Protein 6H49 (pdb70)

Solvent-accessible surface area: 8426 Å² total

Radius of gyration: 16.37 Å; Cα contacts (8 Å, |Δi|>4): 142; chains: 1; bounding box: 44×31×37 Å

Sequence (146 aa):
AELPTHYGTIIKTLRKYMKLTQSKLSERTGFSQNTISNHENGNRNIGVNEIEIYGKGLGIPSYILHRISDEFKEKGYSPTLNDFGKFDKMYSYVNKAYYNDGDIYYSSYDLYDETIKLLELLKESKINVNDIDYDYVLKLYKQILS

Foldseek 3Di:
DFDPLCLLCLLVLLCVVLVHQLCQLCVQQVQHSVVNVCSNVVVDTADPVSLCSSCRSSVHHSVVSVVQVVCCVVPVGGPCSVVVVLLVLLLVLLVCCCVPPPVCVVQPDDSSVLSVVLVVVCVVVVHDSVPDDNVVSVVVSVVVSD

B-factor: mean 17.07, std 13.21, range [6.42, 193.62]

Organism: Staphylococcus aureus (NCBI:txid1280)

Nearest PDB structures (foldseek):
  6h4c-assembly1_D  TM=9.383E-01  e=3.767E-19  Staphylococcus aureus
  7pwx-assembly1_GGG  TM=8.550E-01  e=1.767E-13  Staphylococcus aureus
  8p8o-assembly1_K  TM=9.519E-01  e=1.242E-09  Staphylococcus aureus
  4ia8-assembly1_B  TM=9.314E-01  e=3.604E-03  Enterobacter sp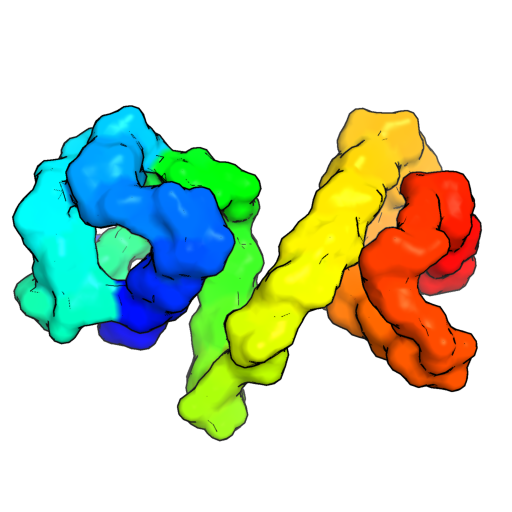. RFL1396
  3f52-assembly1_A  TM=8.931E-01  e=4.092E-02  Corynebacterium glutamicum

InterPro domains:
  IPR001387 Cro/C1-type, helix-turn-helix domain [PF01381] (18-68)
  IPR001387 Cro/C1-type, helix-turn-helix domain [PS50943] (18-71)
  IPR001387 Cro/C1-type, helix-turn-helix domain [SM00530] (17-72)
  IPR001387 Cro/C1-type, helix-turn-helix domain [cd00093] (15-68)
  IPR010982 Lambda repressor-like, DNA-binding domain superfamily [G3DSA:1.10.260.40] (8-82)
  IPR010982 Lambda repressor-like, DNA-binding domain superfamily [SSF47413] (7-72)

Structure (mmCIF, N/CA/C/O backbone):
data_6H49
#
_entry.id   6H49
#
_cell.length_a   132.538
_cell.length_b   34.553
_cell.length_c   36.990
_cell.angle_alpha   90.00
_cell.angle_beta   95.96
_cell.angle_gamma   90.00
#
_symmetry.space_group_name_H-M   'C 1 2 1'
#
loop_
_entity.id
_entity.type
_entity.pdbx_description
1 polymer Orf20
2 non-polymer 'SULFATE ION'
3 water water
#
loop_
_atom_site.group_PDB
_atom_site.id
_atom_site.type_symbol
_atom_site.label_atom_id
_atom_site.label_alt_id
_atom_site.label_comp_id
_atom_site.label_asym_id
_atom_site.label_entity_id
_atom_site.label_seq_id
_atom_site.pdbx_PDB_ins_code
_atom_site.Cartn_x
_atom_site.Cartn_y
_atom_site.Cartn_z
_atom_site.occupancy
_atom_site.B_iso_or_equiv
_atom_site.auth_seq_id
_atom_site.auth_comp_id
_atom_site.auth_asym_id
_atom_site.auth_atom_id
_atom_site.pdbx_PDB_model_num
ATOM 1 C C . MET A 1 8 ? 34.665 -33.763 106.063 1.00 33.57 7 MET A C 1
ATOM 2 O O . MET A 1 8 ? 34.977 -33.442 104.911 1.00 38.26 7 MET A O 1
ATOM 3 N N . ALA A 1 9 ? 33.514 -34.365 106.333 1.00 78.95 8 ALA A N 1
ATOM 4 C CA . ALA A 1 9 ? 32.814 -35.160 105.317 1.00 29.15 8 ALA A CA 1
ATOM 5 C C . ALA A 1 9 ? 31.970 -34.280 104.376 1.00 39.67 8 ALA A C 1
ATOM 6 O O . ALA A 1 9 ? 31.715 -33.130 104.703 1.00 50.54 8 ALA A O 1
ATOM 8 N N . GLU A 1 10 ? 31.589 -34.836 103.215 1.00 30.30 9 GLU A N 1
ATOM 9 C CA . GLU A 1 10 ? 30.701 -34.201 102.210 1.00 29.39 9 GLU A CA 1
ATOM 10 C C . GLU A 1 10 ? 29.280 -34.831 102.136 1.00 26.45 9 GLU A C 1
ATOM 11 O O . GLU A 1 10 ? 29.102 -36.028 102.330 1.00 25.47 9 GLU A O 1
ATOM 17 N N . LEU A 1 11 ? 28.281 -34.014 101.822 1.00 27.53 10 LEU A N 1
ATOM 18 C CA . LEU A 1 11 ? 26.877 -34.459 101.668 1.00 19.29 10 LEU A CA 1
ATOM 19 C C . LEU A 1 11 ? 26.422 -34.748 100.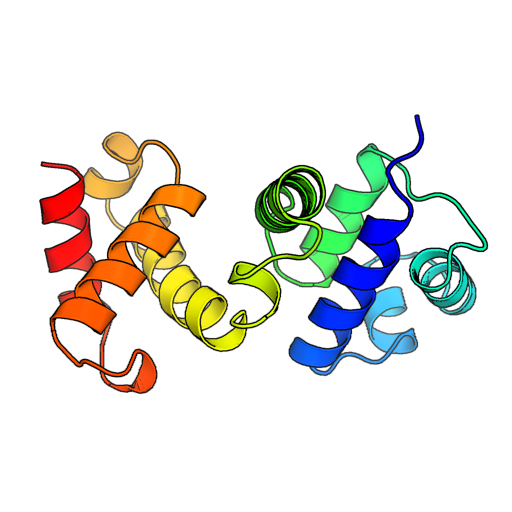183 1.00 14.70 10 LEU A C 1
ATOM 20 O O . LEU A 1 11 ? 27.067 -34.303 99.223 1.00 20.96 10 LEU A O 1
ATOM 25 N N . PRO A 1 12 ? 25.290 -35.445 99.977 1.00 21.62 11 PRO A N 1
ATOM 26 C CA . PRO A 1 12 ? 24.772 -35.469 98.577 1.00 14.55 11 PRO A CA 1
ATOM 27 C C . PRO A 1 12 ? 24.665 -34.032 97.934 1.00 21.38 11 PRO A C 1
ATOM 28 O O . PRO A 1 12 ? 24.392 -33.017 98.588 1.00 12.86 11 PRO A O 1
ATOM 32 N N . THR A 1 13 ? 24.925 -33.959 96.625 1.00 16.75 12 THR A N 1
ATOM 33 C CA . THR A 1 13 ? 24.751 -32.724 95.862 1.00 14.63 12 THR A CA 1
ATOM 34 C C . THR A 1 13 ? 23.406 -32.198 95.962 1.00 10.47 12 THR A C 1
ATOM 35 O O . THR A 1 13 ? 23.198 -30.964 95.846 1.00 10.51 12 THR A O 1
ATOM 39 N N . HIS A 1 14 ? 22.407 -33.064 96.179 1.00 13.99 13 HIS A N 1
ATOM 40 C CA . HIS A 1 14 ? 21.078 -32.555 96.272 1.00 11.18 13 HIS A CA 1
ATOM 41 C C . HIS A 1 14 ? 20.843 -31.615 97.428 1.00 8.57 13 HIS A C 1
ATOM 42 O O . HIS A 1 14 ? 19.864 -30.919 97.400 1.00 8.00 13 HIS A O 1
ATOM 49 N N . TYR A 1 15 ? 21.683 -31.558 98.455 1.00 7.64 14 TYR A N 1
ATOM 50 C CA . TYR A 1 15 ? 21.512 -30.475 99.404 1.00 7.25 14 TYR A CA 1
ATOM 51 C C . TYR A 1 15 ? 21.599 -29.115 98.748 1.00 8.16 14 TYR A C 1
ATOM 52 O O . TYR A 1 15 ? 20.965 -28.171 99.183 1.00 6.50 14 TYR A O 1
ATOM 61 N N . GLY A 1 16 ? 22.426 -28.974 97.711 1.00 7.27 15 GLY A N 1
ATOM 62 C CA . GLY A 1 16 ? 22.469 -27.672 96.967 1.00 7.80 15 GLY A CA 1
ATOM 63 C C . GLY A 1 16 ? 21.177 -27.258 96.337 1.00 6.79 15 GLY A C 1
ATOM 64 O O . GLY A 1 16 ? 20.793 -26.090 96.403 1.00 7.31 15 GLY A O 1
ATOM 65 N N . THR A 1 17 ? 20.476 -28.222 95.776 1.00 7.75 16 THR A N 1
ATOM 66 C CA . THR A 1 17 ? 19.154 -27.963 95.236 1.00 10.25 16 THR A CA 1
ATOM 67 C C . THR A 1 17 ? 18.136 -27.642 96.258 1.00 7.45 16 THR A C 1
ATOM 68 O O . THR A 1 17 ? 17.271 -26.796 96.095 1.00 8.86 16 THR A O 1
ATOM 72 N N . ILE A 1 18 ? 18.189 -28.347 97.376 1.00 6.69 17 ILE A N 1
ATOM 73 C CA . ILE A 1 18 ? 17.307 -28.030 98.481 1.00 6.83 17 ILE A CA 1
ATOM 74 C C . ILE A 1 18 ? 17.522 -26.624 98.964 1.00 8.14 17 ILE A C 1
ATOM 75 O O . ILE A 1 18 ? 16.565 -25.848 99.130 1.00 6.85 17 ILE A O 1
ATOM 80 N N . ILE A 1 19 ? 18.778 -26.226 99.150 1.00 7.27 18 ILE A N 1
ATOM 81 C CA . ILE A 1 19 ? 19.062 -24.870 99.588 1.00 6.95 18 ILE A CA 1
ATOM 82 C C . ILE A 1 19 ? 18.583 -23.869 98.538 1.00 7.60 18 ILE A C 1
ATOM 83 O O . ILE A 1 19 ? 18.000 -22.879 98.874 1.00 9.03 18 ILE A O 1
ATOM 88 N N . LYS A 1 20 ? 18.812 -24.135 97.257 1.00 6.93 19 LYS A N 1
ATOM 89 C CA . LYS A 1 20 ? 18.383 -23.180 96.234 1.00 9.40 19 LYS A CA 1
ATOM 90 C C . LYS A 1 20 ? 16.885 -23.015 96.237 1.00 10.42 19 LYS A C 1
ATOM 91 O O . LYS A 1 20 ? 16.340 -21.887 96.189 1.00 10.64 19 LYS A O 1
ATOM 97 N N . THR A 1 21 ? 16.168 -24.134 96.308 1.00 9.19 20 THR A N 1
ATOM 98 C CA . THR A 1 21 ? 14.704 -24.073 96.420 1.00 7.71 20 THR A CA 1
ATOM 99 C C . THR A 1 21 ? 14.190 -23.304 97.661 1.00 8.14 20 THR A C 1
ATOM 100 O O . THR A 1 21 ? 13.303 -22.440 97.547 1.00 9.74 20 THR A O 1
ATOM 104 N N . LEU A 1 22 ? 14.786 -23.566 98.814 1.00 6.96 21 LEU A N 1
ATOM 105 C CA . LEU A 1 22 ? 14.408 -22.886 100.047 1.00 6.92 21 LEU A CA 1
ATOM 106 C C . LEU A 1 22 ? 14.800 -21.440 100.035 1.00 8.90 21 LEU A C 1
ATOM 107 O O . LEU A 1 22 ? 14.069 -20.620 100.537 1.00 9.63 21 LEU A O 1
ATOM 112 N N . ARG A 1 23 ? 15.992 -21.109 99.512 1.00 7.69 22 ARG A N 1
ATOM 113 C CA . ARG A 1 23 ? 16.427 -19.726 99.398 1.00 8.09 22 ARG A CA 1
ATOM 114 C C . ARG A 1 23 ? 15.405 -18.896 98.591 1.00 8.17 22 ARG A C 1
ATOM 115 O O . ARG A 1 23 ? 15.012 -17.787 99.007 1.00 8.86 22 ARG A O 1
ATOM 123 N N . LYS A 1 24 ? 14.990 -19.424 97.462 1.00 8.29 23 LYS A N 1
ATOM 124 C CA . LYS A 1 24 ? 13.997 -18.775 96.657 1.00 14.95 23 LYS A CA 1
ATOM 125 C C . LYS A 1 24 ? 12.635 -18.610 97.316 1.00 13.30 23 LYS A C 1
ATOM 126 O O . LYS A 1 24 ? 12.015 -17.531 97.207 1.00 13.13 23 LYS A O 1
ATOM 132 N N . TYR A 1 25 ? 12.220 -19.628 98.066 1.00 13.32 24 TYR A N 1
ATOM 133 C CA . TYR A 1 25 ? 10.971 -19.617 98.820 1.00 12.41 24 TYR A CA 1
ATOM 134 C C . TYR A 1 25 ? 11.001 -18.500 99.872 1.00 11.49 24 TYR A C 1
ATOM 135 O O . TYR A 1 25 ? 10.044 -17.762 100.011 1.00 14.22 24 TYR A O 1
ATOM 144 N N . MET A 1 26 ? 12.131 -18.359 100.532 1.00 9.90 25 MET A N 1
ATOM 145 C CA . MET A 1 26 ? 12.425 -17.296 101.504 1.00 12.76 25 MET A CA 1
ATOM 146 C C . MET A 1 26 ? 12.645 -15.874 100.926 1.00 9.31 25 MET A C 1
ATOM 147 O O . MET A 1 26 ? 12.772 -14.893 101.698 1.00 11.88 25 MET A O 1
ATOM 152 N N . LYS A 1 27 ? 12.611 -15.759 99.599 1.00 9.88 26 LYS A N 1
ATOM 153 C CA . LYS A 1 27 ? 12.828 -14.532 98.811 1.00 11.88 26 LYS A CA 1
ATOM 154 C C . LYS A 1 27 ? 14.167 -13.881 99.119 1.00 13.62 26 LYS A C 1
ATOM 155 O O . LYS A 1 27 ? 14.252 -12.650 99.323 1.00 10.36 26 LYS A O 1
ATOM 161 N N . LEU A 1 28 ? 15.196 -14.722 99.221 1.00 8.62 27 LEU A N 1
ATOM 162 C CA . LEU A 1 28 ? 16.528 -14.255 99.460 1.00 8.24 27 LEU A CA 1
ATOM 163 C C . LEU A 1 28 ? 17.357 -14.369 98.189 1.00 8.23 27 LEU A C 1
ATOM 164 O O . LEU A 1 28 ? 17.334 -15.415 97.555 1.00 9.55 27 LEU A O 1
ATOM 169 N N . THR A 1 29 ? 18.113 -13.331 97.881 1.00 8.53 28 THR A N 1
ATOM 170 C CA . THR A 1 29 ? 19.129 -13.437 96.856 1.00 8.51 28 THR A CA 1
ATOM 171 C C . THR A 1 29 ? 20.329 -14.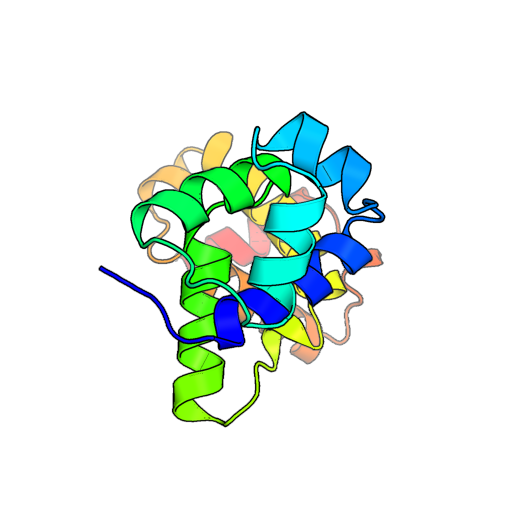218 97.398 1.00 8.07 28 THR A C 1
ATOM 172 O O . THR A 1 29 ? 20.466 -14.409 98.610 1.00 7.88 28 THR A O 1
ATOM 176 N N . GLN A 1 30 ? 21.211 -14.656 96.490 1.00 7.99 29 GLN A N 1
ATOM 177 C CA . GLN A 1 30 ? 22.492 -15.237 96.963 1.00 7.72 29 GLN A CA 1
ATOM 178 C C . GLN A 1 30 ? 23.292 -14.247 97.805 1.00 7.92 29 GLN A C 1
ATOM 179 O O . GLN A 1 30 ? 23.909 -14.654 98.770 1.00 7.77 29 GLN A O 1
ATOM 185 N N . SER A 1 31 ? 23.277 -12.965 97.471 1.00 8.36 30 SER A N 1
ATOM 186 C CA . SER A 1 31 ? 23.990 -11.944 98.235 1.00 8.80 30 SER A CA 1
ATOM 187 C C . SER A 1 31 ? 23.421 -11.828 99.648 1.00 11.41 30 SER A C 1
ATOM 188 O O . SER A 1 31 ? 24.152 -11.688 100.597 1.00 8.72 30 SER A O 1
ATOM 191 N N . LYS A 1 32 ? 22.106 -11.896 99.765 1.00 8.63 31 LYS A N 1
ATOM 192 C CA . LYS A 1 32 ? 21.471 -11.812 101.089 1.00 8.66 31 LYS A CA 1
ATOM 193 C C . LYS A 1 32 ? 21.752 -13.043 101.896 1.00 8.19 31 LYS A C 1
ATOM 194 O O . LYS A 1 32 ? 22.082 -12.921 103.104 1.00 8.27 31 LYS A O 1
ATOM 200 N N . LEU A 1 33 ? 21.733 -14.223 101.275 1.00 7.79 32 LEU A N 1
ATOM 201 C CA . LEU A 1 33 ? 22.045 -15.418 102.007 1.00 7.44 32 LEU A CA 1
ATOM 202 C C . LEU A 1 33 ? 23.523 -15.400 102.458 1.00 7.53 32 LEU A C 1
ATOM 203 O O . LEU A 1 33 ? 23.854 -15.918 103.490 1.00 7.47 32 LEU A O 1
ATOM 208 N N . SER A 1 34 ? 24.409 -14.817 101.665 1.00 7.73 33 SER A N 1
ATOM 209 C CA . SER A 1 34 ? 25.808 -14.650 102.050 1.00 7.92 33 SER A CA 1
ATOM 210 C C . SER A 1 34 ? 25.900 -13.781 103.326 1.00 8.28 33 SER A C 1
ATOM 211 O O . SER A 1 34 ? 26.626 -14.108 104.247 1.00 8.37 33 SER A O 1
ATOM 214 N N . GLU A 1 35 ? 25.183 -12.652 103.311 1.00 8.56 34 GLU A N 1
ATOM 215 C CA . GLU A 1 35 ? 25.165 -11.707 104.461 1.00 9.20 34 GLU A CA 1
ATOM 216 C C . GLU A 1 35 ? 24.309 -12.288 105.594 1.00 8.82 34 GLU A C 1
ATOM 217 O O . GLU A 1 35 ? 23.875 -11.508 106.466 1.00 10.83 34 GLU A O 1
ATOM 219 N N . ARG A 1 36 ? 24.081 -13.605 105.574 1.00 8.36 35 ARG A N 1
ATOM 220 C CA . ARG A 1 36 ? 23.273 -14.294 106.614 1.00 8.23 35 ARG A CA 1
ATOM 221 C C . ARG A 1 36 ? 23.979 -15.599 106.997 1.00 10.27 35 ARG A C 1
ATOM 222 O O . ARG A 1 36 ? 23.541 -16.244 107.970 1.00 10.30 35 ARG A O 1
ATOM 230 N N . THR A 1 37 ? 25.030 -15.965 106.255 1.00 7.87 36 THR A N 1
ATOM 231 C CA . THR A 1 37 ? 25.779 -17.211 106.551 1.00 7.75 36 THR A CA 1
ATOM 232 C C . THR A 1 37 ? 27.296 -16.989 106.686 1.00 8.12 36 THR A C 1
ATOM 233 O O . THR A 1 37 ? 27.918 -17.713 107.436 1.00 8.25 36 THR A O 1
ATOM 237 N N . GLY A 1 38 ? 27.815 -16.009 105.974 1.00 8.33 37 GLY A N 1
ATOM 238 C CA . GLY A 1 38 ? 29.260 -15.767 105.905 1.00 8.71 37 GLY A CA 1
ATOM 239 C C . GLY A 1 38 ? 29.908 -16.532 104.731 1.00 8.53 37 GLY A C 1
ATOM 240 O O . GLY A 1 38 ? 31.110 -16.365 104.482 1.00 8.85 37 GLY A O 1
ATOM 241 N N . PHE A 1 39 ? 29.173 -17.378 104.027 1.00 8.10 38 PHE A N 1
ATOM 242 C CA . PHE A 1 39 ? 29.687 -17.963 102.776 1.00 7.99 38 PHE A CA 1
ATOM 243 C C . PHE A 1 39 ? 29.707 -16.844 101.730 1.00 8.08 38 PHE A C 1
ATOM 244 O O . PHE A 1 39 ? 28.774 -16.056 101.668 1.00 8.03 38 PHE A O 1
ATOM 252 N N . SER A 1 40 ? 30.735 -16.776 100.893 1.00 8.27 39 SER A N 1
ATOM 253 C CA . SER A 1 40 ? 30.765 -15.780 99.877 1.00 8.40 39 SER A CA 1
ATOM 254 C C . SER A 1 40 ? 29.577 -16.036 98.900 1.00 8.07 39 SER A C 1
ATOM 255 O O . SER A 1 40 ? 29.135 -17.176 98.781 1.00 7.79 39 SER A O 1
ATOM 258 N N . GLN A 1 41 ? 29.138 -14.986 98.199 1.00 8.21 40 GLN A N 1
ATOM 259 C CA . GLN A 1 41 ? 28.051 -15.131 97.228 1.00 8.04 40 GLN A CA 1
ATOM 260 C C . GLN A 1 41 ? 28.411 -16.199 96.158 1.00 7.92 40 GLN A C 1
ATOM 261 O O . GLN A 1 41 ? 27.626 -17.065 95.816 1.00 7.69 40 GLN A O 1
ATOM 267 N N . ASN A 1 42 ? 29.649 -16.187 95.707 1.00 8.13 41 ASN A N 1
ATOM 268 C CA . ASN A 1 42 ? 30.098 -17.154 94.741 1.00 8.12 41 ASN A CA 1
ATOM 269 C C . ASN A 1 42 ? 30.110 -18.582 95.289 1.00 7.91 41 ASN A C 1
ATOM 270 O O . ASN A 1 42 ? 29.757 -19.572 94.551 1.00 7.82 41 ASN A O 1
ATOM 275 N N . THR A 1 43 ? 30.453 -18.733 96.569 1.00 7.89 42 THR A N 1
ATOM 276 C CA . THR A 1 43 ? 30.425 -20.028 97.175 1.00 7.76 42 THR A CA 1
ATOM 277 C C . THR A 1 43 ? 28.965 -20.573 97.266 1.00 7.43 42 THR A C 1
ATOM 278 O O . THR A 1 43 ? 28.721 -21.756 96.998 1.00 7.36 42 THR A O 1
ATOM 282 N N . ILE A 1 44 ? 28.043 -19.706 97.642 1.00 7.31 43 ILE A N 1
ATOM 283 C CA . ILE A 1 44 ? 26.635 -20.127 97.633 1.00 7.44 43 ILE A CA 1
ATOM 284 C C . ILE A 1 44 ? 26.217 -20.665 96.227 1.00 7.08 43 ILE A C 1
ATOM 285 O O . ILE A 1 44 ? 25.568 -21.719 96.088 1.00 6.97 43 ILE A O 1
ATOM 290 N N . SER A 1 45 ? 26.632 -19.961 95.199 1.00 7.29 44 SER A N 1
ATOM 291 C CA . SER A 1 45 ? 26.326 -20.399 93.837 1.00 7.40 44 SER A CA 1
ATOM 292 C C . SER A 1 45 ? 26.946 -21.757 93.558 1.00 7.61 44 SER A C 1
ATOM 293 O O . SER A 1 45 ? 26.333 -22.684 92.950 1.00 7.76 44 SER A O 1
ATOM 296 N N . ASN A 1 46 ? 28.205 -21.894 93.957 1.00 7.56 45 ASN A N 1
ATOM 297 C CA . ASN A 1 46 ? 28.893 -23.166 93.754 1.00 7.72 45 ASN A CA 1
ATOM 298 C C . ASN A 1 46 ? 28.284 -24.316 94.570 1.00 7.57 45 ASN A C 1
ATOM 299 O O . ASN A 1 46 ? 28.199 -25.435 94.069 1.00 7.72 45 ASN A O 1
ATOM 304 N N . HIS A 1 47 ? 27.821 -24.057 95.786 1.00 7.33 46 HIS A N 1
ATOM 305 C CA . HIS A 1 47 ? 27.125 -25.087 96.535 1.00 7.21 46 HIS A CA 1
ATOM 306 C C . HIS A 1 47 ? 25.821 -25.4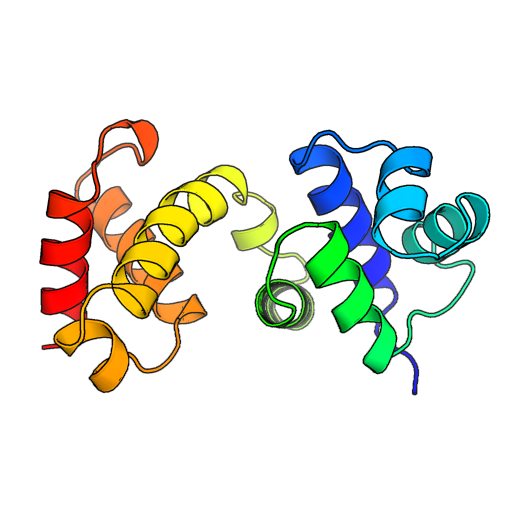89 95.858 1.00 7.19 46 HIS A C 1
ATOM 307 O O . HIS A 1 47 ? 25.507 -26.681 95.769 1.00 8.10 46 HIS A O 1
ATOM 314 N N . GLU A 1 48 ? 25.084 -24.508 95.399 1.00 7.02 47 GLU A N 1
ATOM 315 C CA . GLU A 1 48 ? 23.784 -24.789 94.825 1.00 7.68 47 GLU A CA 1
ATOM 316 C C . GLU A 1 48 ? 23.947 -25.613 93.577 1.00 12.83 47 GLU A C 1
ATOM 317 O O . GLU A 1 48 ? 23.091 -26.488 93.340 1.00 9.77 47 GLU A O 1
ATOM 323 N N . ASN A 1 49 ? 24.981 -25.325 92.781 1.00 9.87 48 ASN A N 1
ATOM 324 C CA . ASN A 1 49 ? 25.199 -25.992 91.475 1.00 10.30 48 ASN A CA 1
ATOM 325 C C . ASN A 1 49 ? 25.958 -27.293 91.525 1.00 14.52 48 ASN A C 1
ATOM 326 O O . ASN A 1 49 ? 26.104 -28.000 90.513 1.00 16.20 48 ASN A O 1
ATOM 331 N N . GLY A 1 50 ? 26.504 -27.597 92.662 1.00 9.95 49 GLY A N 1
ATOM 332 C CA . GLY A 1 50 ? 27.324 -28.751 92.809 1.00 12.85 49 GLY A CA 1
ATOM 333 C C . GLY A 1 50 ? 28.782 -28.609 92.399 1.00 15.10 49 GLY A C 1
ATOM 334 O O . GLY A 1 50 ? 29.475 -29.616 92.357 1.00 19.46 49 GLY A O 1
ATOM 335 N N . ASN A 1 51 ? 29.267 -27.384 92.182 1.00 10.55 50 ASN A N 1
ATOM 336 C CA . ASN A 1 51 ? 30.686 -27.158 91.914 1.00 13.01 50 ASN A CA 1
ATOM 337 C C . ASN A 1 51 ? 31.554 -27.331 93.172 1.00 17.27 50 ASN A C 1
ATOM 338 O O . ASN A 1 51 ? 32.756 -27.604 93.059 1.00 15.38 50 ASN A O 1
ATOM 343 N N . ARG A 1 52 ? 30.966 -27.131 94.368 1.00 12.70 51 ARG A N 1
ATOM 344 C CA . ARG A 1 52 ? 31.674 -27.373 95.614 1.00 12.75 51 ARG A CA 1
ATOM 345 C C . ARG A 1 52 ? 30.791 -28.183 96.531 1.00 13.46 51 ARG A C 1
ATOM 346 O O . ARG A 1 52 ? 29.566 -28.083 96.482 1.00 9.63 51 ARG A O 1
ATOM 354 N N . ASN A 1 53 ? 31.420 -29.001 97.338 1.00 16.22 52 ASN A N 1
ATOM 355 C CA . ASN A 1 53 ? 30.681 -29.899 98.265 1.00 19.53 52 ASN A CA 1
ATOM 356 C C . ASN A 1 53 ? 30.220 -29.129 99.484 1.00 12.85 52 ASN A C 1
ATOM 357 O O . ASN A 1 53 ? 30.891 -28.186 99.935 1.00 11.71 52 ASN A O 1
ATOM 362 N N . ILE A 1 54 ? 29.108 -29.555 100.067 1.00 18.35 53 ILE A N 1
ATOM 363 C CA . ILE A 1 54 ? 28.636 -28.927 101.294 1.00 13.17 53 ILE A CA 1
ATOM 364 C C . ILE A 1 54 ? 29.019 -29.829 102.443 1.00 21.51 53 ILE A C 1
ATOM 365 O O . ILE A 1 54 ? 28.802 -31.023 102.370 1.00 19.01 53 ILE A O 1
ATOM 370 N N . GLY A 1 55 ? 29.687 -29.203 103.392 1.00 24.40 54 GLY A N 1
ATOM 371 C CA . GLY A 1 55 ? 30.037 -29.774 104.650 1.00 57.52 54 GLY A CA 1
ATOM 372 C C . GLY A 1 55 ? 28.888 -30.204 105.544 1.00 20.37 54 GLY A C 1
ATOM 373 O O . GLY A 1 55 ? 27.790 -29.613 105.686 1.00 16.72 54 GLY A O 1
ATOM 374 N N . VAL A 1 56 ? 29.160 -31.297 106.197 1.00 40.81 55 VAL A N 1
ATOM 375 C CA . VAL A 1 56 ? 28.267 -31.772 107.203 1.00 20.94 55 VAL A CA 1
ATOM 376 C C . VAL A 1 56 ? 27.919 -30.615 108.192 1.00 26.16 55 VAL A C 1
ATOM 377 O O . VAL A 1 56 ? 26.754 -30.323 108.471 1.00 22.79 55 VAL A O 1
ATOM 381 N N . ASN A 1 57 ? 28.958 -29.914 108.668 1.00 25.19 56 ASN A N 1
ATOM 382 C CA . ASN A 1 57 ? 28.745 -28.832 109.657 1.00 31.75 56 ASN A CA 1
ATOM 383 C C . ASN A 1 57 ? 28.305 -27.514 109.015 1.00 26.21 56 ASN A C 1
ATOM 384 O O . ASN A 1 57 ? 27.789 -26.615 109.699 1.00 35.43 56 ASN A O 1
ATOM 389 N N . GLU A 1 58 ? 28.376 -27.418 107.686 1.00 15.90 57 GLU A N 1
ATOM 390 C CA . GLU A 1 58 ? 27.901 -26.263 106.968 1.00 18.72 57 GLU A CA 1
ATOM 391 C C . GLU A 1 58 ? 26.381 -26.153 106.779 1.00 21.85 57 GLU A C 1
ATOM 392 O O . GLU A 1 58 ? 25.847 -25.069 106.612 1.00 13.49 57 GLU A O 1
ATOM 398 N N . ILE A 1 59 ? 25.668 -27.269 106.782 1.00 11.02 58 ILE A N 1
ATOM 399 C CA . ILE A 1 59 ? 24.272 -27.189 106.699 1.00 12.10 58 ILE A CA 1
ATOM 400 C C . ILE A 1 59 ? 23.704 -26.439 107.892 1.00 8.73 58 ILE A C 1
ATOM 401 O O . ILE A 1 59 ? 22.656 -25.820 107.770 1.00 11.81 58 ILE A O 1
ATOM 406 N N . GLU A 1 60 ? 24.385 -26.506 109.039 1.00 13.26 59 GLU A N 1
ATOM 407 C CA . GLU A 1 60 ? 23.875 -25.815 110.247 1.00 17.75 59 GLU A CA 1
ATOM 408 C C . GLU A 1 60 ? 23.843 -24.294 109.960 1.00 10.76 59 GLU A C 1
ATOM 409 O O . GLU A 1 60 ? 22.968 -23.556 110.388 1.00 10.78 59 GLU A O 1
ATOM 415 N N . ILE A 1 61 ? 24.898 -23.838 109.318 1.00 9.14 60 ILE A N 1
ATOM 416 C CA . ILE A 1 61 ? 25.056 -22.427 108.943 1.00 8.11 60 ILE A CA 1
ATOM 417 C C . ILE A 1 61 ? 24.018 -22.006 107.942 1.00 7.34 60 ILE A C 1
ATOM 418 O O . ILE A 1 61 ? 23.368 -20.948 108.074 1.00 6.95 60 ILE A O 1
ATOM 423 N N . TYR A 1 62 ? 23.776 -22.838 106.907 1.00 6.71 61 TYR A N 1
ATOM 424 C CA . TYR A 1 62 ? 22.665 -22.580 106.022 1.00 6.48 61 TYR A CA 1
ATOM 425 C C . TYR A 1 62 ? 21.315 -22.535 106.708 1.00 9.28 61 TYR A C 1
ATOM 42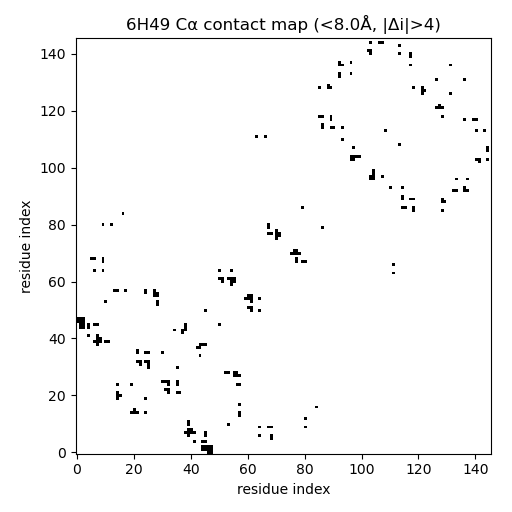6 O O . TYR A 1 62 ? 20.509 -21.699 106.383 1.00 7.48 61 TYR A O 1
ATOM 435 N N . GLY A 1 63 ? 21.039 -23.470 107.625 1.00 8.37 62 GLY A N 1
ATOM 436 C CA . GLY A 1 63 ? 19.744 -23.478 108.302 1.00 11.16 62 GLY A CA 1
ATOM 437 C C . GLY A 1 63 ? 19.497 -22.184 109.011 1.00 11.09 62 GLY A C 1
ATOM 438 O O . GLY A 1 63 ? 18.437 -21.609 108.838 1.00 11.60 62 GLY A O 1
ATOM 439 N N . LYS A 1 64 ? 20.493 -21.698 109.756 1.00 9.86 63 LYS A N 1
ATOM 440 C CA . LYS A 1 64 ? 20.357 -20.418 110.466 1.00 11.28 63 LYS A CA 1
ATOM 441 C C . LYS A 1 64 ? 20.122 -19.257 109.513 1.00 11.75 63 LYS A C 1
ATOM 442 O O . LYS A 1 64 ? 19.230 -18.403 109.737 1.00 12.52 63 LYS A O 1
ATOM 448 N N . GLY A 1 65 ? 20.848 -19.266 108.390 1.00 11.41 64 GLY A N 1
ATOM 449 C CA . GLY A 1 65 ? 20.663 -18.258 107.386 1.00 9.35 64 GLY A CA 1
ATOM 450 C C . GLY A 1 65 ? 19.312 -18.251 106.724 1.00 13.77 64 GLY A C 1
ATOM 451 O O . GLY A 1 65 ? 18.813 -17.214 106.293 1.00 14.39 64 GLY A O 1
ATOM 452 N N . LEU A 1 66 ? 18.720 -19.436 106.589 1.00 9.44 65 LEU A N 1
ATOM 453 C CA . LEU A 1 66 ? 17.392 -19.539 105.994 1.00 12.00 65 LEU A CA 1
ATOM 454 C C . LEU A 1 66 ? 16.311 -19.420 107.034 1.00 20.01 65 LEU A C 1
ATOM 455 O O . LEU A 1 66 ? 15.112 -19.419 106.700 1.00 21.01 65 LEU A O 1
ATOM 460 N N . GLY A 1 67 ? 16.702 -19.424 108.301 1.00 13.18 66 GLY A N 1
ATOM 461 C CA . GLY A 1 67 ? 15.710 -19.285 109.386 1.00 16.78 66 GLY A CA 1
ATOM 462 C C . GLY A 1 67 ? 14.967 -20.593 109.678 1.00 25.69 66 GLY A C 1
ATOM 463 O O . GLY A 1 67 ? 13.846 -20.584 110.132 1.00 21.59 66 GLY A O 1
ATOM 464 N N . ILE A 1 68 ? 15.644 -21.714 109.465 1.00 15.87 67 ILE A N 1
ATOM 465 C CA . ILE A 1 68 ? 15.096 -23.084 109.425 1.00 31.11 67 ILE A CA 1
ATOM 466 C C . ILE A 1 68 ? 16.032 -23.940 110.298 1.00 28.24 67 ILE A C 1
ATOM 467 O O . ILE A 1 68 ? 17.248 -23.757 110.243 1.00 19.23 67 ILE A O 1
ATOM 472 N N . PRO A 1 69 ? 15.498 -24.833 111.154 1.00 18.77 68 PRO A N 1
ATOM 473 C CA . PRO A 1 69 ? 16.448 -25.741 111.825 1.00 13.79 68 PRO A CA 1
ATOM 474 C C . PRO A 1 69 ? 17.000 -26.738 110.857 1.00 8.64 68 PRO A C 1
ATOM 475 O O . PRO A 1 69 ? 16.293 -27.155 109.912 1.00 10.96 68 PRO A O 1
ATOM 479 N N . SER A 1 70 ? 18.249 -27.138 111.058 1.00 8.26 69 SER A N 1
ATOM 480 C CA . SER A 1 70 ? 18.868 -28.026 110.058 1.00 13.09 69 SER A CA 1
ATOM 481 C C . SER A 1 70 ? 18.175 -29.328 109.846 1.00 10.03 69 SER A C 1
ATOM 482 O O . SER A 1 70 ? 18.282 -29.924 108.769 1.00 6.97 69 SER A O 1
ATOM 485 N N . TYR A 1 71 ? 17.471 -29.858 110.841 1.00 7.74 70 TYR A N 1
ATOM 486 C CA . TYR A 1 71 ? 16.787 -31.121 110.601 1.00 6.52 70 TYR A CA 1
ATOM 487 C C . TYR A 1 71 ? 15.811 -31.156 109.426 1.00 7.36 70 TYR A C 1
ATOM 488 O O . TYR A 1 71 ? 15.609 -32.200 108.813 1.00 9.20 70 TYR A O 1
ATOM 497 N N . ILE A 1 72 ? 15.222 -30.026 109.120 1.00 7.51 71 ILE A N 1
ATOM 498 C CA . ILE A 1 72 ? 14.239 -29.920 108.062 1.00 7.55 71 ILE A CA 1
ATOM 499 C C . ILE A 1 72 ? 14.977 -30.251 106.745 1.00 6.64 71 ILE A C 1
ATOM 500 O O . ILE A 1 72 ? 14.460 -31.031 105.936 1.00 7.25 71 ILE A O 1
ATOM 505 N N . LEU A 1 73 ? 16.186 -29.715 106.601 1.00 8.47 72 LEU A N 1
ATOM 506 C CA . LEU A 1 73 ? 17.008 -30.042 105.384 1.00 7.52 72 LEU A CA 1
ATOM 507 C C . LEU A 1 73 ? 17.352 -31.501 105.305 1.00 8.28 72 LEU A C 1
ATOM 508 O O . LEU A 1 73 ? 17.276 -32.139 104.259 1.00 6.52 72 LEU A O 1
ATOM 513 N N . HIS A 1 74 ? 17.746 -32.051 106.458 1.00 7.95 73 HIS A N 1
ATOM 514 C CA . HIS A 1 74 ? 18.117 -33.488 106.562 1.00 6.86 73 HIS A CA 1
ATOM 515 C C . HIS A 1 74 ? 16.885 -34.353 106.273 1.00 7.37 73 HIS A C 1
ATOM 516 O O . HIS A 1 74 ? 17.028 -35.367 105.562 1.00 7.94 73 HIS A O 1
ATOM 523 N N . ARG A 1 75 ? 15.726 -33.956 106.810 1.00 7.54 74 ARG A N 1
ATOM 524 C CA . ARG A 1 75 ? 14.459 -34.706 106.596 1.00 7.42 74 ARG A CA 1
ATOM 525 C C . ARG A 1 75 ? 14.110 -34.678 105.104 1.00 7.12 74 ARG A C 1
ATOM 526 O O . ARG A 1 75 ? 13.695 -35.728 104.573 1.00 9.11 74 ARG A O 1
ATOM 534 N N . ILE A 1 76 ? 14.276 -33.516 104.463 1.00 7.33 75 ILE A N 1
ATOM 535 C CA . ILE A 1 76 ? 13.979 -33.364 103.007 1.00 6.82 75 ILE A CA 1
ATOM 536 C C . ILE A 1 76 ? 14.901 -34.305 102.223 1.00 8.07 75 ILE A C 1
ATOM 537 O O . ILE A 1 76 ? 14.401 -35.010 101.324 1.00 7.41 75 ILE A O 1
ATOM 542 N N . SER A 1 77 ? 16.195 -34.306 102.559 1.00 7.08 76 SER A N 1
ATOM 543 C CA . SER A 1 77 ? 17.189 -35.182 101.877 1.00 7.45 76 SER A CA 1
ATOM 544 C C . SER A 1 77 ? 16.827 -36.652 101.938 1.00 7.89 76 SER A C 1
ATOM 545 O O . SER A 1 77 ? 16.983 -37.375 100.951 1.00 8.28 76 SER A O 1
ATOM 548 N N . ASP A 1 78 ? 16.325 -37.122 103.104 1.00 8.00 77 ASP A N 1
ATOM 549 C CA . ASP A 1 78 ? 15.951 -38.490 103.304 1.00 8.85 77 ASP A CA 1
ATOM 550 C C . ASP A 1 78 ? 14.789 -38.873 102.325 1.00 8.57 77 ASP A C 1
ATOM 551 O O . ASP A 1 78 ? 14.7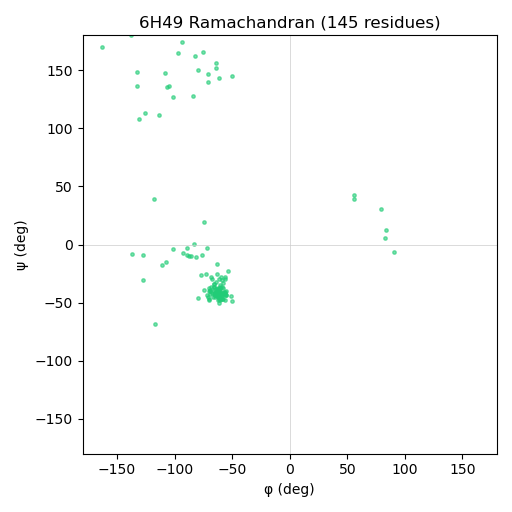83 -39.969 101.767 1.00 9.82 77 ASP A O 1
ATOM 556 N N . GLU A 1 79 ? 13.875 -37.949 102.098 1.00 8.24 78 GLU A N 1
ATOM 557 C CA . GLU A 1 79 ? 12.787 -38.141 101.105 1.00 8.94 78 GLU A CA 1
ATOM 558 C C . GLU A 1 79 ? 13.385 -38.315 99.717 1.00 8.79 78 GLU A C 1
ATOM 559 O O . GLU A 1 79 ? 12.955 -39.181 99.000 1.00 10.41 78 GLU A O 1
ATOM 565 N N . PHE A 1 80 ? 14.307 -37.470 99.302 1.00 8.54 79 PHE A N 1
ATOM 566 C CA . PHE A 1 80 ? 14.958 -37.631 97.983 1.00 8.86 79 PHE A CA 1
ATOM 567 C C . PHE A 1 80 ? 15.588 -38.985 97.863 1.00 9.43 79 PHE A C 1
ATOM 568 O O . PHE A 1 80 ? 15.567 -39.643 96.791 1.00 9.97 79 PHE A O 1
ATOM 576 N N . LYS A 1 81 ? 16.263 -39.412 98.925 1.00 9.40 80 LYS A N 1
ATOM 577 C CA . LYS A 1 81 ? 16.909 -40.704 98.861 1.00 11.03 80 LYS A CA 1
ATOM 578 C C . LYS A 1 81 ? 15.909 -41.870 98.638 1.00 10.74 80 LYS A C 1
ATOM 579 O O . LYS A 1 81 ? 16.201 -42.828 97.915 1.00 13.43 80 LYS A O 1
ATOM 585 N N . GLU A 1 82 ? 14.759 -41.790 99.279 1.00 11.03 81 GLU A N 1
ATOM 586 C CA . GLU A 1 82 ? 13.791 -42.849 99.146 1.00 12.38 81 GLU A CA 1
ATOM 587 C C . GLU A 1 82 ? 12.980 -42.788 97.854 1.00 12.53 81 GLU A C 1
ATOM 588 O O . GLU A 1 82 ? 12.834 -43.813 97.166 1.00 15.86 81 GLU A O 1
ATOM 594 N N . LYS A 1 83 ? 12.499 -41.593 97.524 1.00 10.75 82 LYS A N 1
ATOM 595 C CA . LYS A 1 83 ? 11.491 -41.423 96.450 1.00 11.25 82 LYS A CA 1
ATOM 596 C C . LYS A 1 83 ? 12.019 -40.806 95.195 1.00 11.12 82 LYS A C 1
ATOM 597 O O . LYS A 1 83 ? 11.352 -40.917 94.118 1.00 12.48 82 LYS A O 1
ATOM 603 N N . GLY A 1 84 ? 13.207 -40.195 95.250 1.00 10.73 83 GLY A N 1
ATOM 604 C CA . GLY A 1 84 ? 13.754 -39.477 94.093 1.00 10.75 83 GLY A CA 1
ATOM 605 C C . GLY A 1 84 ? 13.243 -38.048 93.923 1.00 10.26 83 GLY A C 1
ATOM 606 O O . GLY A 1 84 ? 13.489 -37.399 92.887 1.00 11.17 83 GLY A O 1
ATOM 607 N N . TYR A 1 85 ? 12.451 -37.578 94.894 1.00 9.85 84 TYR A N 1
ATOM 608 C CA . TYR A 1 85 ? 12.034 -36.201 95.036 1.00 9.39 84 TYR A CA 1
ATOM 609 C C . TYR A 1 85 ? 11.512 -36.065 96.482 1.00 8.97 84 TYR A C 1
ATOM 610 O O . TYR A 1 85 ? 11.382 -37.083 97.175 1.00 9.11 84 TYR A O 1
ATOM 619 N N . SER A 1 86 ? 11.254 -34.841 96.952 1.00 8.53 85 SER A N 1
ATOM 620 C CA . SER A 1 86 ? 10.654 -34.583 98.264 1.00 8.20 85 SER A CA 1
ATOM 621 C C . SER A 1 86 ? 9.225 -33.965 98.180 1.00 8.99 85 SER A C 1
ATOM 622 O O . SER A 1 86 ? 9.061 -32.812 97.771 1.00 8.23 85 SER A O 1
ATOM 625 N N . PRO A 1 87 ? 8.206 -34.732 98.573 1.00 10.00 86 PRO A N 1
ATOM 626 C CA . PRO A 1 87 ? 6.828 -34.162 98.626 1.00 12.49 86 PRO A CA 1
ATOM 627 C C . PRO A 1 87 ? 6.765 -32.952 99.579 1.00 10.31 86 PRO A C 1
ATOM 628 O O . PRO A 1 87 ? 6.035 -32.009 99.298 1.00 11.02 86 PRO A O 1
ATOM 632 N N . THR A 1 88 ? 7.586 -32.919 100.614 1.00 9.58 87 THR A N 1
ATOM 633 C CA . THR A 1 88 ? 7.589 -31.799 101.571 1.00 8.41 87 THR A CA 1
ATOM 634 C C . THR A 1 88 ? 8.180 -30.560 100.976 1.00 9.55 87 THR A C 1
ATOM 635 O O . THR A 1 88 ? 7.652 -29.466 101.098 1.00 10.36 87 THR A O 1
ATOM 639 N N . LEU A 1 89 ? 9.297 -30.711 100.254 1.00 7.36 88 LEU A N 1
ATOM 640 C CA . LEU A 1 89 ? 9.871 -29.591 99.563 1.00 7.22 88 LEU A CA 1
ATOM 641 C C . LEU A 1 89 ? 8.907 -29.058 98.539 1.00 9.23 88 LEU A C 1
ATOM 642 O O . LEU A 1 89 ? 8.793 -27.837 98.412 1.00 13.00 88 LEU A O 1
ATOM 647 N N . ASN A 1 90 ? 8.251 -29.933 97.791 1.00 9.65 89 ASN A N 1
ATOM 648 C CA . ASN A 1 90 ? 7.325 -29.523 96.720 1.00 10.85 89 ASN A CA 1
ATOM 649 C C . ASN A 1 90 ? 6.131 -28.747 97.265 1.00 17.18 89 ASN A C 1
ATOM 650 O O . ASN A 1 90 ? 5.531 -27.960 96.553 1.00 19.45 89 ASN A O 1
ATOM 655 N N . ASP A 1 91 ? 5.805 -28.987 98.514 1.00 10.63 90 ASP A N 1
ATOM 656 C CA . ASP A 1 91 ? 4.689 -28.298 99.212 1.00 18.42 90 ASP A CA 1
ATOM 657 C C . ASP A 1 91 ? 5.204 -27.491 100.394 1.00 12.87 90 ASP A C 1
ATOM 658 O O . ASP A 1 91 ? 4.594 -27.466 101.481 1.00 11.05 90 ASP A O 1
ATOM 663 N N . PHE A 1 92 ? 6.362 -26.844 100.240 1.00 12.34 91 PHE A N 1
ATOM 664 C CA . PHE A 1 92 ? 6.979 -26.294 101.437 1.00 10.16 91 PHE A CA 1
ATOM 665 C C . PHE A 1 92 ? 6.156 -25.153 102.074 1.00 8.80 91 PHE A C 1
ATOM 666 O O . PHE A 1 92 ? 6.252 -24.925 103.258 1.00 12.61 91 PHE A O 1
ATOM 674 N N . GLY A 1 93 ? 5.485 -24.356 101.257 1.00 9.36 92 GLY A N 1
ATOM 675 C CA . GLY A 1 93 ? 4.662 -23.261 101.760 1.00 13.09 92 GLY A CA 1
ATOM 676 C C . GLY A 1 93 ? 3.693 -23.755 102.860 1.00 13.25 92 GLY A C 1
ATOM 677 O O . GLY A 1 93 ? 3.528 -23.118 103.911 1.00 13.80 92 GLY A O 1
ATOM 678 N N . LYS A 1 94 ? 3.050 -24.889 102.628 1.00 11.93 93 LYS A N 1
ATOM 679 C CA . LYS A 1 94 ? 2.140 -25.463 103.644 1.00 10.95 93 LYS A CA 1
ATOM 680 C C . LYS A 1 94 ? 2.900 -25.979 104.854 1.00 10.10 93 LYS A C 1
ATOM 681 O O . LYS A 1 94 ? 2.476 -25.738 106.009 1.00 9.49 93 LYS A O 1
ATOM 687 N N . PHE A 1 95 ? 4.083 -26.604 104.634 1.00 7.73 94 PHE A N 1
ATOM 688 C CA . PHE A 1 95 ? 4.898 -27.089 105.705 1.00 7.90 94 PHE A CA 1
ATOM 689 C C . PHE A 1 95 ? 5.308 -25.893 106.590 1.00 9.03 94 PHE A C 1
ATOM 690 O O . PHE A 1 95 ? 5.234 -25.944 107.822 1.00 8.62 94 PHE A O 1
ATOM 698 N N . ASP A 1 96 ? 5.830 -24.834 105.951 1.00 7.72 95 ASP A N 1
ATOM 699 C CA . ASP A 1 96 ? 6.327 -23.629 106.658 1.00 8.35 95 ASP A CA 1
ATOM 700 C C . ASP A 1 96 ? 5.256 -22.999 107.495 1.00 11.24 95 ASP A C 1
ATOM 701 O O . ASP A 1 96 ? 5.479 -22.589 108.654 1.00 8.88 95 ASP A O 1
ATOM 706 N N . LYS A 1 97 ? 4.034 -22.933 106.952 1.00 8.99 96 LYS A N 1
ATOM 707 C CA . LYS A 1 97 ? 2.928 -22.275 107.706 1.00 8.68 96 LYS A CA 1
ATOM 708 C C . LYS A 1 97 ? 2.541 -23.123 108.920 1.00 8.77 96 LYS A C 1
ATOM 709 O O . LYS A 1 97 ? 2.391 -22.578 110.018 1.00 9.60 96 LYS A O 1
ATOM 715 N N . MET A 1 98 ? 2.459 -24.446 108.762 1.00 8.06 97 MET A N 1
ATOM 716 C CA . MET A 1 98 ? 2.136 -25.312 109.903 1.00 8.32 97 MET A CA 1
ATOM 717 C C . MET A 1 98 ? 3.282 -25.290 110.932 1.00 7.62 97 MET A C 1
ATOM 718 O O . MET A 1 98 ? 3.016 -25.200 112.129 1.00 7.87 97 MET A O 1
ATOM 723 N N . TYR A 1 99 ? 4.518 -25.325 110.436 1.00 7.35 98 TYR A N 1
ATOM 724 C CA . TYR A 1 99 ? 5.747 -25.333 111.275 1.00 9.81 98 TYR A CA 1
ATOM 725 C C . TYR A 1 99 ? 5.805 -24.129 112.186 1.00 11.01 98 TYR A C 1
ATOM 726 O O . TYR A 1 99 ? 6.232 -24.237 113.333 1.00 7.28 98 TYR A O 1
ATOM 735 N N . SER A 1 100 ? 5.356 -22.981 111.690 1.00 10.85 99 SER A N 1
ATOM 736 C CA . SER A 1 100 ? 5.291 -21.772 112.497 1.00 10.22 99 SER A CA 1
ATOM 737 C C . SER A 1 100 ? 4.476 -21.950 113.770 1.00 11.38 99 SER A C 1
ATOM 738 O O . SER A 1 100 ? 4.930 -21.509 114.850 1.00 9.86 99 SER A O 1
ATOM 741 N N . TYR A 1 101 ? 3.341 -22.630 113.703 1.00 8.67 100 TYR A N 1
ATOM 742 C CA . TYR A 1 101 ? 2.530 -22.954 114.875 1.00 9.17 100 TYR A CA 1
ATOM 743 C C . TYR A 1 101 ? 3.110 -24.067 115.738 1.00 8.64 100 TYR A C 1
ATOM 744 O O . TYR A 1 101 ? 3.044 -23.994 116.979 1.00 8.31 100 TYR A O 1
ATOM 753 N N . VAL A 1 102 ? 3.677 -25.073 115.107 1.00 7.75 101 VAL A N 1
ATOM 754 C CA . VAL A 1 102 ? 4.375 -26.151 115.814 1.00 8.05 101 VAL A CA 1
ATOM 755 C C . VAL A 1 102 ? 5.533 -25.600 116.648 1.00 8.39 101 VAL A C 1
ATOM 756 O O . VAL A 1 102 ? 5.653 -25.906 117.817 1.00 10.13 101 VAL A O 1
ATOM 760 N N . ASN A 1 103 ? 6.324 -24.742 116.060 1.00 7.45 102 ASN A N 1
ATOM 761 C CA . ASN A 1 103 ? 7.448 -24.117 116.738 1.00 8.70 102 ASN A CA 1
ATOM 762 C C . ASN A 1 103 ? 6.995 -23.278 117.872 1.00 8.60 102 ASN A C 1
ATOM 763 O O . ASN A 1 103 ? 7.534 -23.381 118.998 1.00 9.95 102 ASN A O 1
ATOM 768 N N . LYS A 1 104 ? 5.931 -22.474 117.676 1.00 8.21 103 LYS A N 1
ATOM 769 C CA . LYS A 1 104 ? 5.404 -21.686 118.773 1.00 10.58 103 LYS A CA 1
ATOM 770 C C . LYS A 1 104 ? 4.911 -22.525 119.940 1.00 10.84 103 LYS A C 1
ATOM 771 O O . LYS A 1 104 ? 5.197 -22.174 121.105 1.00 11.71 103 LYS A O 1
ATOM 777 N N . ALA A 1 105 ? 4.196 -23.618 119.637 1.00 9.55 104 ALA A N 1
ATOM 778 C CA . ALA A 1 105 ? 3.635 -24.499 120.633 1.00 9.85 104 ALA A CA 1
ATOM 779 C C . ALA A 1 105 ? 4.748 -25.185 121.437 1.00 9.02 104 ALA A C 1
ATOM 780 O O . ALA A 1 105 ? 4.636 -25.265 122.648 1.00 11.48 104 ALA A O 1
ATOM 782 N N . TYR A 1 106 ? 5.788 -25.635 120.743 1.00 8.30 105 TYR A N 1
ATOM 783 C CA . TYR A 1 106 ? 6.887 -26.335 121.363 1.00 8.76 105 TYR A CA 1
ATOM 784 C C . TYR A 1 106 ? 7.607 -25.410 122.336 1.00 15.45 105 TYR A C 1
ATOM 785 O O . TYR A 1 106 ? 7.941 -25.828 123.459 1.00 11.77 105 TYR A O 1
ATOM 794 N N . TYR A 1 107 ? 7.807 -24.148 121.952 1.00 9.34 106 TYR A N 1
ATOM 795 C CA . TYR A 1 107 ? 8.539 -23.217 122.835 1.00 12.12 106 TYR A CA 1
ATOM 796 C C . TYR A 1 107 ? 7.729 -22.433 123.836 1.00 20.92 106 TYR A C 1
ATOM 797 O O . TYR A 1 107 ? 8.311 -21.705 124.641 1.00 22.44 106 TYR A O 1
ATOM 806 N N . ASN A 1 108 ? 6.415 -22.569 123.829 1.00 13.01 107 ASN A N 1
ATOM 807 C CA . ASN A 1 108 ? 5.520 -21.820 124.712 1.00 16.96 107 ASN A CA 1
ATOM 808 C C . ASN A 1 108 ? 4.544 -22.650 125.500 1.00 20.87 107 ASN A C 1
ATOM 809 O O . ASN A 1 108 ? 3.896 -22.140 126.426 1.00 18.92 107 ASN A O 1
ATOM 814 N N . ASP A 1 109 ? 4.434 -23.950 125.214 1.00 18.12 108 ASP A N 1
ATOM 815 C CA . ASP A 1 109 ? 3.488 -24.793 125.917 1.00 19.40 108 ASP A CA 1
ATOM 816 C C . ASP A 1 109 ? 4.184 -25.982 126.496 1.00 17.55 108 ASP A C 1
ATOM 817 O O . ASP A 1 109 ? 4.697 -26.801 125.745 1.00 12.54 108 ASP A O 1
ATOM 822 N N . GLY A 1 110 ? 4.240 -26.048 127.831 1.00 18.34 109 GLY A N 1
ATOM 823 C CA . GLY A 1 110 ? 4.976 -27.108 128.509 1.00 20.89 109 GLY A CA 1
ATOM 824 C C . GLY A 1 110 ? 4.455 -28.487 128.192 1.00 15.76 109 GLY A C 1
ATOM 825 O O . GLY A 1 110 ? 5.240 -29.427 128.034 1.00 12.14 109 GLY A O 1
ATOM 826 N N . ASP A 1 111 ? 3.133 -28.648 128.061 1.00 14.23 110 ASP A N 1
ATOM 827 C CA . ASP A 1 111 ? 2.595 -29.977 127.706 1.00 12.99 110 ASP A CA 1
ATOM 828 C C . ASP A 1 111 ? 3.180 -30.475 126.348 1.00 16.95 110 ASP A C 1
ATOM 829 O O . ASP A 1 111 ? 3.580 -31.634 126.227 1.00 15.01 110 ASP A O 1
ATOM 834 N N . ILE A 1 112 ? 3.293 -29.585 125.364 1.00 9.46 111 ILE A N 1
ATOM 835 C CA . ILE A 1 112 ? 3.851 -29.939 124.040 1.00 9.42 111 ILE A CA 1
ATOM 836 C C . ILE A 1 112 ? 5.348 -30.172 124.161 1.00 8.93 111 ILE A C 1
ATOM 837 O O . ILE A 1 112 ? 5.884 -31.161 123.628 1.00 8.75 111 ILE A O 1
ATOM 842 N N . TYR A 1 113 ? 6.047 -29.294 124.873 1.00 9.16 112 TYR A N 1
ATOM 843 C CA . TYR A 1 113 ? 7.511 -29.392 125.006 1.00 9.19 112 TYR A CA 1
ATOM 844 C C . TYR A 1 113 ? 7.900 -30.759 125.551 1.00 9.39 112 TYR A C 1
ATOM 845 O O . TYR A 1 113 ? 8.850 -31.401 125.040 1.00 9.28 112 TYR A O 1
ATOM 854 N N . TYR A 1 114 ? 7.172 -31.223 126.547 1.00 9.75 113 TYR A N 1
ATOM 855 C CA . TYR A 1 114 ? 7.538 -32.471 127.217 1.00 10.09 113 TYR A CA 1
ATOM 856 C C . TYR A 1 114 ? 6.853 -33.738 126.651 1.00 12.68 113 TYR A C 1
ATOM 857 O O . TYR A 1 114 ? 7.201 -34.830 127.068 1.00 13.60 113 TYR A O 1
ATOM 866 N N . SER A 1 115 ? 5.897 -33.584 125.736 1.00 9.90 114 SER A N 1
ATOM 867 C CA . SER A 1 115 ? 5.192 -34.719 125.106 1.00 9.50 114 SER A CA 1
ATOM 868 C C . SER A 1 115 ? 5.522 -34.910 123.636 1.00 10.21 114 SER A C 1
ATOM 869 O O . SER A 1 115 ? 5.264 -35.982 123.139 1.00 10.45 114 SER A O 1
ATOM 872 N N . SER A 1 116 ? 6.090 -33.912 122.965 1.00 8.74 115 SER A N 1
ATOM 873 C CA . SER A 1 116 ? 6.450 -34.057 121.573 1.00 8.39 115 SER A CA 1
ATOM 874 C C . SER A 1 116 ? 7.528 -35.120 121.416 1.00 8.50 115 SER A C 1
ATOM 875 O O . SER A 1 116 ? 8.324 -35.397 122.360 1.00 8.83 115 SER A O 1
ATOM 878 N N . TYR A 1 117 ? 7.526 -35.752 120.233 1.00 8.33 116 TYR A N 1
ATOM 879 C CA . TYR A 1 117 ? 8.446 -36.841 119.934 1.00 8.52 116 TYR A CA 1
ATOM 880 C C . TYR A 1 117 ? 9.339 -36.388 118.780 1.00 8.21 116 TYR A C 1
ATOM 881 O O . TYR A 1 117 ? 10.471 -36.130 118.975 1.00 8.26 116 TYR A O 1
ATOM 890 N N . ASP A 1 118 ? 8.743 -36.238 117.590 1.00 7.93 117 ASP A N 1
ATOM 891 C CA . ASP A 1 118 ? 9.473 -35.934 116.340 1.00 7.67 117 ASP A CA 1
ATOM 892 C C . ASP A 1 118 ? 8.702 -34.765 115.753 1.00 8.68 117 ASP A C 1
ATOM 893 O O . ASP A 1 118 ? 7.581 -34.931 115.217 1.00 7.35 117 ASP A O 1
ATOM 898 N N . LEU A 1 119 ? 9.291 -33.580 115.798 1.00 7.21 118 LEU A N 1
ATOM 899 C CA . LEU A 1 119 ? 8.597 -32.357 115.351 1.00 7.35 118 LEU A CA 1
ATOM 900 C C . LEU A 1 119 ? 8.344 -32.352 113.839 1.00 8.46 118 LEU A C 1
ATOM 901 O O . LEU A 1 119 ? 7.391 -31.721 113.366 1.00 8.11 118 LEU A O 1
ATOM 906 N N . TYR A 1 120 ? 9.195 -33.007 113.056 1.00 6.77 119 TYR A N 1
ATOM 907 C CA . TYR A 1 120 ? 8.951 -33.080 111.626 1.00 7.61 119 TYR A CA 1
ATOM 908 C C . TYR A 1 120 ? 7.786 -33.942 111.270 1.00 6.96 119 TYR A C 1
ATOM 909 O O . TYR A 1 120 ? 6.841 -33.524 110.567 1.00 9.13 119 TYR A O 1
ATOM 918 N N . ASP A 1 121 ? 7.748 -35.107 111.867 1.00 7.89 120 ASP A N 1
ATOM 919 C CA . ASP A 1 121 ? 6.656 -36.004 111.698 1.00 10.45 120 ASP A CA 1
ATOM 920 C C . ASP A 1 121 ? 5.343 -35.435 112.218 1.00 9.37 120 ASP A C 1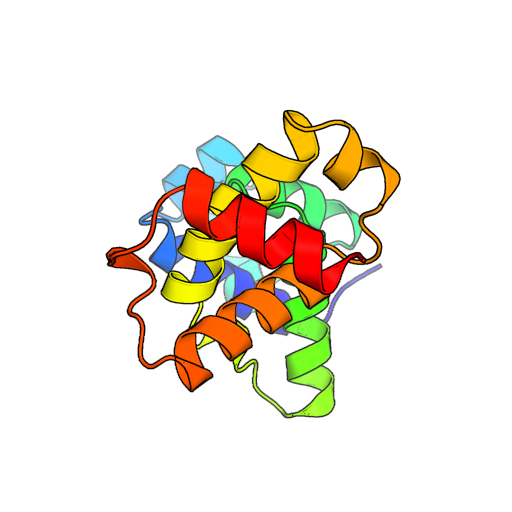
ATOM 921 O O . ASP A 1 121 ? 4.290 -35.639 111.582 1.00 9.00 120 ASP A O 1
ATOM 926 N N . GLU A 1 122 ? 5.386 -34.728 113.333 1.00 7.34 121 GLU A N 1
ATOM 927 C CA . GLU A 1 122 ? 4.195 -34.076 113.872 1.00 8.13 121 GLU A CA 1
ATOM 928 C C . GLU A 1 122 ? 3.633 -32.971 112.958 1.00 7.37 121 GLU A C 1
ATOM 929 O O . GLU A 1 122 ? 2.381 -32.827 112.764 1.00 7.60 121 GLU A O 1
ATOM 935 N N . THR A 1 123 ? 4.515 -32.178 112.349 1.00 7.14 122 THR A N 1
ATOM 936 C CA . THR A 1 123 ? 4.086 -31.155 111.375 1.00 7.14 122 THR A CA 1
ATOM 937 C C . THR A 1 123 ? 3.389 -31.831 110.175 1.00 7.49 122 THR A C 1
ATOM 938 O O . THR A 1 123 ? 2.299 -31.396 109.761 1.00 7.61 122 THR A O 1
ATOM 942 N N . ILE A 1 124 ? 3.955 -32.915 109.684 1.00 7.46 123 ILE A N 1
ATOM 943 C CA . ILE A 1 124 ? 3.330 -33.662 108.561 1.00 8.53 123 ILE A CA 1
ATOM 944 C C . ILE A 1 124 ? 1.971 -34.254 108.948 1.00 8.92 123 ILE A C 1
ATOM 945 O O . ILE A 1 124 ? 1.007 -34.208 108.130 1.00 11.19 123 ILE A O 1
ATOM 950 N N . LYS A 1 125 ? 1.894 -34.844 110.140 1.00 8.02 124 LYS A N 1
ATOM 951 C CA . LYS A 1 125 ? 0.646 -35.418 110.673 1.00 11.10 124 LYS A CA 1
ATOM 952 C C . LYS A 1 125 ? -0.407 -34.355 110.840 1.00 11.06 124 LYS A C 1
ATOM 953 O O . LYS A 1 125 ? -1.575 -34.623 110.439 1.00 9.34 124 LYS A O 1
ATOM 959 N N . LEU A 1 126 ? -0.029 -33.165 111.336 1.00 8.26 125 LEU A N 1
ATOM 960 C CA . LEU A 1 126 ? -1.031 -32.049 111.451 1.00 8.49 125 LEU A CA 1
ATOM 961 C C . LEU A 1 126 ? -1.565 -31.632 110.037 1.00 8.77 125 LEU A C 1
ATOM 962 O O . LEU A 1 126 ? -2.777 -31.380 109.835 1.00 9.23 125 LEU A O 1
ATOM 967 N N . LEU A 1 127 ? -0.670 -31.525 109.055 1.00 8.56 126 LEU A N 1
ATOM 968 C CA . LEU A 1 127 ? -1.089 -31.218 107.673 1.00 9.14 126 LEU A CA 1
ATOM 969 C C . LEU A 1 127 ? -2.020 -32.263 107.100 1.00 10.11 126 LEU A C 1
ATOM 970 O O . LEU A 1 127 ? -3.004 -31.918 106.386 1.00 10.09 126 LEU A O 1
ATOM 975 N N . GLU A 1 128 ? -1.818 -33.519 107.468 1.00 9.32 127 GLU A N 1
ATOM 976 C CA . GLU A 1 128 ? -2.658 -34.613 106.989 1.00 10.95 127 GLU A CA 1
ATOM 977 C C . GLU A 1 128 ? -4.052 -34.536 107.599 1.00 11.56 127 GLU A C 1
ATOM 978 O O . GLU A 1 128 ? -5.041 -34.791 106.910 1.00 14.44 127 GLU A O 1
ATOM 984 N N . LEU A 1 129 ? -4.123 -34.138 108.872 1.00 11.17 128 LEU A N 1
ATOM 985 C CA . LEU A 1 129 ? -5.397 -33.910 109.539 1.00 10.65 128 LEU A CA 1
ATOM 986 C C . LEU A 1 129 ? -6.164 -32.780 108.853 1.00 11.80 128 LEU A C 1
ATOM 987 O O . LEU A 1 129 ? -7.396 -32.896 108.648 1.00 11.46 128 LEU A O 1
ATOM 992 N N . LEU A 1 130 ? -5.489 -31.692 108.508 1.00 10.56 129 LEU A N 1
ATOM 993 C CA . LEU A 1 130 ? -6.160 -30.580 107.787 1.00 11.03 129 LEU A CA 1
ATOM 994 C C . LEU A 1 130 ? -6.691 -30.991 106.416 1.00 12.59 129 LEU A C 1
ATOM 995 O O . LEU A 1 130 ? -7.830 -30.624 106.023 1.00 12.68 129 LEU A O 1
ATOM 1000 N N . LYS A 1 131 ? -5.872 -31.754 105.708 1.00 11.88 130 LYS A N 1
ATOM 1001 C CA . LYS A 1 131 ? -6.285 -32.259 104.397 1.00 13.30 130 LYS A CA 1
ATOM 1002 C C . LYS A 1 131 ? -7.500 -33.159 104.518 1.00 12.83 130 LYS A C 1
ATOM 1003 O O . LYS A 1 131 ? -8.425 -33.045 103.743 1.00 13.86 130 LYS A O 1
ATOM 1009 N N . GLU A 1 132 ? -7.551 -34.015 105.513 1.00 13.47 131 GLU A N 1
ATOM 1010 C CA . GLU A 1 132 ? -8.709 -34.891 105.741 1.00 18.08 131 GLU A CA 1
ATOM 1011 C C . GLU A 1 132 ? -10.002 -34.063 106.009 1.00 15.99 131 GLU A C 1
ATOM 1012 O O . GLU A 1 132 ? -11.111 -34.420 105.567 1.00 16.43 131 GLU A O 1
ATOM 1018 N N . SER A 1 133 ? -9.823 -32.982 106.755 1.00 13.25 132 SER A N 1
ATOM 1019 C CA . SER A 1 133 ? -10.883 -32.020 107.149 1.00 16.52 132 SER A CA 1
ATOM 1020 C C . SER A 1 133 ? -11.209 -30.962 106.142 1.00 14.46 132 SER A C 1
ATOM 1021 O O . SER A 1 133 ? -12.112 -30.143 106.359 1.00 14.83 132 SER A O 1
ATOM 1024 N N . LYS A 1 134 ? -10.522 -30.993 105.007 1.00 15.46 133 LYS A N 1
ATOM 1025 C CA . LYS A 1 134 ? -10.651 -29.999 103.933 1.00 17.08 133 LYS A CA 1
ATOM 1026 C C . LYS A 1 134 ? -10.428 -28.559 104.355 1.00 15.63 133 LYS A C 1
ATOM 1027 O O . LYS A 1 134 ? -11.081 -27.643 103.860 1.00 16.28 133 LYS A O 1
ATOM 1033 N N . ILE A 1 135 ? -9.447 -28.368 105.228 1.00 14.59 134 ILE A N 1
ATOM 1034 C CA . ILE A 1 135 ? -9.128 -27.058 105.784 1.00 14.74 134 ILE A CA 1
ATOM 1035 C C . ILE A 1 135 ? -7.869 -26.564 105.114 1.00 13.56 134 ILE A C 1
ATOM 1036 O O . ILE A 1 135 ? -6.903 -27.314 104.984 1.00 16.08 134 ILE A O 1
ATOM 1041 N N . ASN A 1 136 ? -7.857 -25.283 104.740 1.00 15.22 135 ASN A N 1
ATOM 1042 C CA . ASN A 1 136 ? -6.682 -24.596 104.180 1.00 16.59 135 ASN A CA 1
ATOM 1043 C C . ASN A 1 136 ? -5.804 -24.111 105.306 1.00 13.58 135 ASN A C 1
ATOM 1044 O O . ASN A 1 136 ? -6.289 -23.469 106.265 1.00 14.43 135 ASN A O 1
ATOM 1049 N N . VAL A 1 137 ? -4.512 -24.454 105.243 1.00 13.13 136 VAL A N 1
ATOM 1050 C CA . VAL A 1 137 ? -3.541 -23.990 106.265 1.00 15.55 136 VAL A CA 1
ATOM 1051 C C . VAL A 1 137 ? -3.526 -22.463 106.470 1.00 18.07 136 VAL A C 1
ATOM 1052 O O . VAL A 1 137 ? -3.231 -21.985 107.544 1.00 18.53 136 VAL A O 1
ATOM 1056 N N . ASN A 1 138 ? -3.971 -21.682 105.485 1.00 16.75 137 ASN A N 1
ATOM 1057 C CA . ASN A 1 138 ? -4.09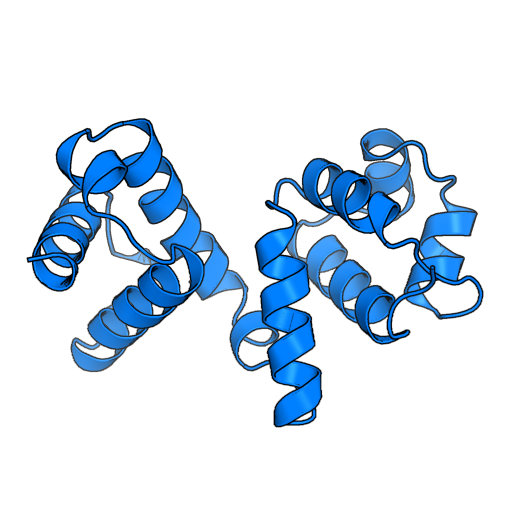2 -20.234 105.686 1.00 19.39 137 ASN A CA 1
ATOM 1058 C C . ASN A 1 138 ? -5.271 -19.758 106.520 1.00 19.62 137 ASN A C 1
ATOM 1059 O O . ASN A 1 138 ? -5.337 -18.583 106.875 1.00 26.00 137 ASN A O 1
ATOM 1064 N N . ASP A 1 139 ? -6.195 -20.663 106.849 1.00 15.73 138 ASP A N 1
ATOM 1065 C CA . ASP A 1 139 ? -7.393 -20.344 107.558 1.00 19.42 138 ASP A CA 1
ATOM 1066 C C . ASP A 1 139 ? -7.348 -20.704 109.037 1.00 25.93 138 ASP A C 1
ATOM 1067 O O . ASP A 1 139 ? -8.299 -20.450 109.731 1.00 33.88 138 ASP A O 1
ATOM 1072 N N . ILE A 1 140 ? -6.284 -21.334 109.507 1.00 19.86 139 ILE A N 1
ATOM 1073 C CA . ILE A 1 140 ? -6.255 -21.793 110.905 1.00 21.67 139 ILE A CA 1
ATOM 1074 C C . ILE A 1 140 ? -5.588 -20.725 111.793 1.00 27.86 139 ILE A C 1
ATOM 1075 O O . ILE A 1 140 ? -5.091 -19.723 111.297 1.00 20.58 139 ILE A O 1
ATOM 1080 N N . ASP A 1 141 ? -5.586 -20.945 113.110 1.00 22.04 140 ASP A N 1
ATOM 1081 C CA . ASP A 1 141 ? -4.817 -20.113 114.025 1.00 20.03 140 ASP A CA 1
ATOM 1082 C C . ASP A 1 141 ? -4.137 -20.981 115.083 1.00 18.50 140 ASP A C 1
ATOM 1083 O O . ASP A 1 141 ? -4.305 -22.191 115.114 1.00 13.70 140 ASP A O 1
ATOM 1088 N N . TYR A 1 142 ? -3.406 -20.346 115.976 1.00 17.57 141 TYR A N 1
ATOM 1089 C CA . TYR A 1 142 ? -2.587 -21.106 116.925 1.00 13.75 141 TYR A CA 1
ATOM 1090 C C . TYR A 1 142 ? -3.497 -21.933 117.846 1.00 13.40 141 TYR A C 1
ATOM 1091 O O . TYR A 1 142 ? -3.210 -23.110 118.101 1.00 13.53 141 TYR A O 1
ATOM 1100 N N . ASP A 1 143 ? -4.601 -21.387 118.358 1.00 12.21 142 ASP A N 1
ATOM 1101 C CA . ASP A 1 143 ? -5.425 -22.134 119.253 1.00 13.85 142 ASP A CA 1
ATOM 1102 C C . ASP A 1 143 ? -5.918 -23.442 118.683 1.00 12.71 142 ASP A C 1
ATOM 1103 O O . ASP A 1 143 ? -5.978 -24.473 119.419 1.00 13.20 142 ASP A O 1
ATOM 1108 N N . TYR A 1 144 ? -6.303 -23.402 117.404 1.00 16.20 143 TYR A N 1
ATOM 1109 C CA . TYR A 1 144 ? -6.771 -24.586 116.725 1.00 13.10 143 TYR A CA 1
ATOM 1110 C C . TYR A 1 144 ? -5.674 -25.594 116.549 1.00 10.84 143 TYR A C 1
ATOM 1111 O O . TYR A 1 144 ? -5.867 -26.774 116.874 1.00 11.61 143 TYR A O 1
ATOM 1120 N N . VAL A 1 145 ? -4.475 -25.152 116.119 1.00 11.08 144 VAL A N 1
ATOM 1121 C CA . VAL A 1 145 ? -3.370 -26.070 115.978 1.00 11.49 144 VAL A CA 1
ATOM 1122 C C . VAL A 1 145 ? -3.027 -26.726 117.297 1.00 11.10 144 VAL A C 1
ATOM 1123 O O . VAL A 1 145 ? -2.709 -27.900 117.339 1.00 10.82 144 VAL A O 1
ATOM 1127 N N . LEU A 1 146 ? -2.989 -25.958 118.363 1.00 12.73 145 LEU A N 1
ATOM 1128 C CA . LEU A 1 146 ? -2.655 -26.526 119.640 1.00 14.07 145 LEU A CA 1
ATOM 1129 C C . LEU A 1 146 ? -3.674 -27.613 120.044 1.00 11.91 145 LEU A C 1
ATOM 1130 O O . LEU A 1 146 ? -3.286 -28.616 120.637 1.00 12.53 145 LEU A O 1
ATOM 1135 N N . LYS A 1 147 ? -4.980 -27.462 119.737 1.00 11.31 146 LYS A N 1
ATOM 1136 C CA . LYS A 1 147 ? -5.940 -28.518 120.047 1.00 12.59 146 LYS A CA 1
ATOM 1137 C C . LYS A 1 147 ? -5.640 -29.832 119.314 1.00 12.51 146 LYS A C 1
ATOM 1138 O O . LYS A 1 147 ? -5.689 -30.945 119.897 1.00 11.58 146 LYS A O 1
ATOM 1144 N N . LEU A 1 148 ? -5.300 -29.722 118.025 1.00 10.15 147 LEU A N 1
ATOM 1145 C CA . LEU A 1 148 ? -4.958 -30.873 117.220 1.00 10.18 147 LEU A CA 1
ATOM 1146 C C . LEU A 1 148 ? -3.641 -31.495 117.672 1.00 10.87 147 LEU A C 1
ATOM 1147 O O . LEU A 1 148 ? -3.545 -32.702 117.716 1.00 11.62 147 LEU A O 1
ATOM 1152 N N . TYR A 1 149 ? -2.679 -30.667 118.080 1.00 9.10 148 TYR A N 1
ATOM 1153 C CA . TYR A 1 149 ? -1.350 -31.152 118.451 1.00 9.05 148 TYR A CA 1
ATOM 1154 C C . TYR A 1 149 ? -1.511 -31.908 119.734 1.00 9.98 148 TYR A C 1
ATOM 1155 O O . TYR A 1 149 ? -1.003 -33.001 119.864 1.00 9.27 148 TYR A O 1
ATOM 1164 N N . LYS A 1 150 ? -2.208 -31.350 120.713 1.00 10.75 149 LYS A N 1
ATOM 1165 C CA . LYS A 1 150 ? -2.461 -32.135 121.954 1.00 15.42 149 LYS A CA 1
ATOM 1166 C C . LYS A 1 150 ? -3.126 -33.485 121.716 1.00 15.80 149 LYS A C 1
ATOM 1167 O O . LYS A 1 150 ? -2.805 -34.505 122.342 1.00 14.02 149 LYS A O 1
ATOM 1173 N N . GLN A 1 151 ? -4.071 -33.515 120.793 1.00 13.98 150 GLN A N 1
ATOM 1174 C CA . GLN A 1 151 ? -4.688 -34.761 120.425 1.00 14.40 150 GLN A CA 1
ATOM 1175 C C . GLN A 1 151 ? -3.777 -35.799 119.795 1.00 15.19 150 GLN A C 1
ATOM 1176 O O . GLN A 1 151 ? -3.817 -36.975 120.193 1.00 15.15 150 GLN A O 1
ATOM 1182 N N . ILE A 1 152 ? -2.899 -35.390 118.876 1.00 13.80 151 ILE A N 1
ATOM 1183 C CA . ILE A 1 152 ? -1.954 -36.362 118.296 1.00 15.75 151 ILE A CA 1
ATOM 1184 C C . ILE A 1 152 ? -0.936 -36.834 119.341 1.00 18.40 151 ILE A C 1
ATOM 1185 O O . ILE A 1 152 ? -0.442 -37.937 119.223 1.00 19.18 151 ILE A O 1
ATOM 1190 N N . LEU A 1 153 ? -0.632 -36.013 120.333 1.00 12.12 152 LEU A N 1
ATOM 1191 C CA . LEU A 1 153 ? 0.334 -36.437 121.354 1.00 12.81 152 LEU A CA 1
ATOM 1192 C C . LEU A 1 153 ? -0.322 -37.211 122.516 1.00 19.67 152 LEU A C 1
ATOM 1193 O O . LEU A 1 153 ? 0.386 -37.777 123.334 1.00 21.52 152 LEU A O 1
ATOM 1198 N N . SER A 1 154 ? -1.648 -37.240 122.581 1.00 17.13 153 SER A N 1
ATOM 1199 C CA . SER A 1 154 ? -2.401 -37.976 123.638 1.00 27.36 153 SER A CA 1
ATOM 1200 C C . SER A 1 154 ? -2.199 -39.483 123.471 1.00 40.24 153 SER A C 1
ATOM 1201 O O . SER A 1 154 ? -2.030 -39.951 122.334 1.00 48.07 153 SER A O 1
#

Secondary structure (P-SEA, 3-state):
cccccaaaaaaaaaaaaacccaaaaaaaccccaaaaaaaaaccccccaaaaaaaaaaacccaaaaaaaaaaaacccccccccaaaaaaaaaaaaaaaaaccaaaaaccccaaaaaaaaaaaaaaaccccccccaaaaaaaaaaaac